Protein AF-A0A928SZP1-F1 (afdb_monomer_lite)

Foldseek 3Di:
DDDDDDDDDDDDDDPDPPPDPVVVVVVVVVVVVVVVVVVVVVVVVVVVVVVVVVVVVVVVVVVVVVVVVVVVVVVVVLVVLLVLLLVLLVQLLVCLVVVNQVSSLVSLCSSLVSLCVNPPQPLSPVLSVVSNPDHDDSPDDSVVVSVVSVVSSVSSVVSDPDDD

Sequence (164 aa):
MTSPDEPKPEPPAKPEEAESSTGRRVLIAVGAAVVALGAAYGTGRYQGKLTTDAAEKQASEREAEKKRATAEFDAQRDRAIRLEARRRLHLALLALEERNFGLAEGHLAKASALLGRAKGDAALERLAGEIGGTKLGATDDLGATRKKLLDWVQAFDAAMPLPE

Structure (mmCIF, N/CA/C/O backbone):
data_AF-A0A928SZP1-F1
#
_entry.id   AF-A0A928SZP1-F1
#
loop_
_atom_site.group_PDB
_atom_site.id
_atom_site.type_symbol
_atom_site.label_atom_id
_atom_site.label_alt_id
_atom_site.label_comp_id
_atom_site.label_asym_id
_atom_site.label_entity_id
_atom_site.label_seq_id
_atom_site.pdbx_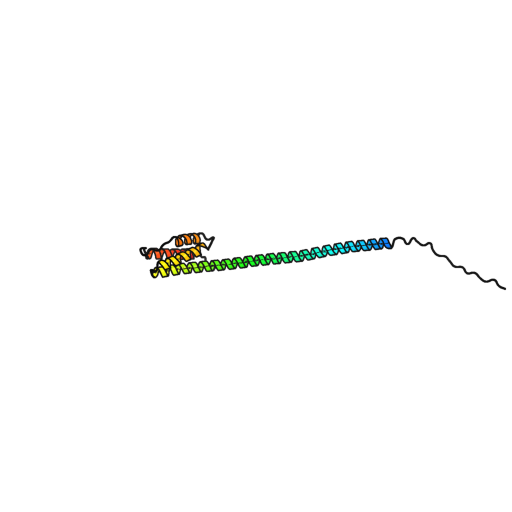PDB_ins_code
_atom_site.Cartn_x
_atom_site.Cartn_y
_atom_site.Cartn_z
_atom_site.occupancy
_atom_site.B_iso_or_equiv
_atom_site.auth_seq_id
_atom_site.auth_comp_id
_atom_site.auth_asym_id
_atom_site.auth_atom_id
_atom_site.pdbx_PDB_model_num
ATOM 1 N N . MET A 1 1 ? 90.334 7.135 -109.776 1.00 39.91 1 MET A N 1
ATOM 2 C CA . MET A 1 1 ? 90.322 8.113 -108.668 1.00 39.91 1 MET A CA 1
ATOM 3 C C . MET A 1 1 ? 89.050 8.936 -108.776 1.00 39.91 1 MET A C 1
ATOM 5 O O . MET A 1 1 ? 88.955 9.711 -109.709 1.00 39.91 1 MET A O 1
ATOM 9 N N . THR A 1 2 ? 88.012 8.833 -107.960 1.00 44.03 2 THR A N 1
ATOM 10 C CA . THR A 1 2 ? 87.528 7.852 -106.974 1.00 44.03 2 THR A CA 1
ATOM 11 C C . THR A 1 2 ? 86.152 8.421 -106.633 1.00 44.03 2 THR A C 1
ATOM 13 O O . THR A 1 2 ? 86.086 9.503 -106.055 1.00 44.03 2 THR A O 1
ATOM 16 N N . SER A 1 3 ? 85.082 7.762 -107.077 1.00 44.31 3 SER A N 1
ATOM 17 C CA . SER A 1 3 ? 83.724 8.021 -106.595 1.00 44.31 3 SER A CA 1
ATOM 18 C C . SER A 1 3 ? 83.590 7.450 -105.183 1.00 44.31 3 SER A C 1
ATOM 20 O O . SER A 1 3 ? 84.023 6.316 -104.976 1.00 44.31 3 SER A O 1
ATOM 22 N N . PRO A 1 4 ? 82.982 8.182 -104.242 1.00 51.97 4 PRO A N 1
ATOM 23 C CA . PRO A 1 4 ? 82.395 7.606 -103.039 1.00 51.97 4 PRO A CA 1
ATOM 24 C C . PRO A 1 4 ? 80.874 7.855 -103.058 1.00 51.97 4 PRO A C 1
ATOM 26 O O . PRO A 1 4 ? 80.430 8.972 -103.300 1.00 51.97 4 PRO A O 1
ATOM 29 N N . ASP A 1 5 ? 80.026 6.835 -103.074 1.00 44.22 5 ASP A N 1
ATOM 30 C CA . ASP A 1 5 ? 79.662 5.886 -102.006 1.00 44.22 5 ASP A CA 1
ATOM 31 C C . ASP A 1 5 ? 78.235 6.242 -101.543 1.00 44.22 5 ASP A C 1
ATOM 33 O O . ASP A 1 5 ? 77.963 7.367 -101.120 1.00 44.22 5 ASP A O 1
ATOM 37 N N . GLU A 1 6 ? 77.302 5.307 -101.728 1.00 48.19 6 GLU A N 1
ATOM 38 C CA . GLU A 1 6 ? 75.921 5.411 -101.244 1.00 48.19 6 GLU A CA 1
ATOM 39 C C . GLU A 1 6 ? 75.885 5.385 -99.709 1.00 48.19 6 GLU A C 1
ATOM 41 O O . GLU A 1 6 ? 76.753 4.801 -99.059 1.00 48.19 6 GLU A O 1
ATOM 46 N N . PRO A 1 7 ? 74.794 5.893 -99.115 1.00 55.09 7 PRO A N 1
ATOM 47 C CA . PRO A 1 7 ? 74.087 4.990 -98.214 1.00 55.09 7 PRO A CA 1
ATOM 48 C C . PRO A 1 7 ? 72.565 5.035 -98.386 1.00 55.09 7 PRO A C 1
ATOM 50 O O . PRO A 1 7 ? 71.923 6.085 -98.365 1.00 55.09 7 PRO A O 1
ATOM 53 N N . LYS A 1 8 ? 71.983 3.838 -98.469 1.00 51.28 8 LYS A N 1
ATOM 54 C CA . LYS A 1 8 ? 70.558 3.547 -98.286 1.00 51.28 8 LYS A CA 1
ATOM 55 C C . LYS A 1 8 ? 70.189 3.643 -96.796 1.00 51.28 8 LYS A C 1
ATOM 57 O O . LYS A 1 8 ? 70.921 3.106 -95.965 1.00 51.28 8 LYS A O 1
ATOM 62 N N . PRO A 1 9 ? 69.023 4.217 -96.457 1.00 49.91 9 PRO A N 1
ATOM 63 C CA . PRO A 1 9 ? 68.237 3.661 -95.357 1.00 49.91 9 PRO A CA 1
ATOM 64 C C . PRO A 1 9 ? 66.749 3.463 -95.700 1.00 49.91 9 PRO A C 1
ATOM 66 O O . PRO A 1 9 ? 66.132 4.212 -96.453 1.00 49.91 9 PRO A O 1
ATOM 69 N N . GLU A 1 10 ? 66.209 2.396 -95.121 1.00 49.47 10 GLU A N 1
ATOM 70 C CA . GLU A 1 10 ? 64.815 1.939 -95.117 1.00 49.47 10 GLU A CA 1
ATOM 71 C C . GLU A 1 10 ? 63.879 2.820 -94.237 1.00 49.47 10 GLU A C 1
ATOM 73 O O . GLU A 1 10 ? 64.355 3.733 -93.562 1.00 49.47 10 GLU A O 1
ATOM 78 N N . PRO A 1 11 ? 62.542 2.617 -94.296 1.00 65.50 11 PRO A N 1
ATOM 79 C CA . PRO A 1 11 ? 61.507 3.649 -94.159 1.00 65.50 11 PRO A CA 1
ATOM 80 C C . PRO A 1 11 ? 61.040 3.869 -92.708 1.00 65.50 11 PRO A C 1
ATOM 82 O O . PRO A 1 11 ? 61.301 3.031 -91.847 1.00 65.50 11 PRO A O 1
ATOM 85 N N . PRO A 1 12 ? 60.203 4.893 -92.445 1.00 49.97 12 PRO A N 1
ATOM 86 C CA . PRO A 1 12 ? 59.271 4.811 -91.328 1.00 49.97 12 PRO A CA 1
ATOM 87 C C . PRO A 1 12 ? 57.802 4.910 -91.762 1.00 49.97 12 PRO A C 1
ATOM 89 O O . PRO A 1 12 ? 57.344 5.894 -92.338 1.00 49.97 12 PRO A O 1
ATOM 92 N N . ALA A 1 13 ? 57.110 3.811 -91.461 1.00 46.53 13 ALA A N 1
ATOM 93 C CA . ALA A 1 13 ? 55.754 3.675 -90.941 1.00 46.53 13 ALA A CA 1
ATOM 94 C C . ALA A 1 13 ? 54.805 4.886 -91.026 1.00 46.53 13 ALA A C 1
ATOM 96 O O . ALA A 1 13 ? 55.048 5.950 -90.458 1.00 46.53 13 ALA A O 1
ATOM 97 N N . LYS A 1 14 ? 53.624 4.633 -91.606 1.00 51.28 14 LYS A N 1
ATOM 98 C CA . LYS A 1 14 ? 52.399 5.376 -91.286 1.00 51.28 14 LYS A CA 1
ATOM 99 C C . LYS A 1 14 ? 52.264 5.460 -89.757 1.00 51.28 14 LYS A C 1
ATOM 101 O O . LYS A 1 14 ? 52.311 4.406 -89.121 1.00 51.28 14 LYS A O 1
ATOM 106 N N . PRO A 1 15 ? 52.050 6.641 -89.161 1.00 46.62 15 PRO A N 1
ATOM 107 C CA . PRO A 1 15 ? 51.509 6.698 -87.818 1.00 46.62 15 PRO A CA 1
ATOM 108 C C . PRO A 1 15 ? 50.103 6.097 -87.878 1.00 46.62 15 PRO A C 1
ATOM 110 O O . PRO A 1 15 ? 49.198 6.668 -88.487 1.00 46.62 15 PRO A O 1
ATOM 113 N N . GLU A 1 16 ? 49.958 4.901 -87.309 1.00 49.16 16 GLU A N 1
ATOM 114 C CA . GLU A 1 16 ? 48.677 4.396 -86.834 1.00 49.16 16 GLU A CA 1
ATOM 115 C C . GLU A 1 16 ? 48.020 5.479 -85.977 1.00 49.16 16 GLU A C 1
ATOM 117 O O . GLU A 1 16 ? 48.669 6.119 -85.144 1.00 49.16 16 GLU A O 1
ATOM 122 N N . GLU A 1 17 ? 46.730 5.687 -86.217 1.00 48.88 17 GLU A N 1
ATOM 123 C CA . GLU A 1 17 ? 45.845 6.527 -85.425 1.00 48.88 17 GLU A CA 1
ATOM 124 C C . GLU A 1 17 ? 45.898 6.084 -83.957 1.00 48.88 17 GLU A C 1
ATOM 126 O O . GLU A 1 17 ? 45.161 5.209 -83.507 1.00 48.88 17 GLU A O 1
ATOM 131 N N . ALA A 1 18 ? 46.785 6.697 -83.178 1.00 50.47 18 ALA A N 1
ATOM 132 C CA . ALA A 1 18 ? 46.802 6.578 -81.730 1.00 50.47 18 ALA A CA 1
ATOM 133 C C . ALA A 1 18 ? 45.733 7.502 -81.127 1.00 50.47 18 ALA A C 1
ATOM 135 O O . ALA A 1 18 ? 46.024 8.349 -80.284 1.00 50.47 18 ALA A O 1
ATOM 136 N N . GLU A 1 19 ? 44.480 7.361 -81.561 1.00 52.03 19 GLU A N 1
ATOM 137 C CA . GLU A 1 19 ? 43.346 7.983 -80.887 1.00 52.03 19 GLU A CA 1
ATOM 138 C C . GLU A 1 19 ? 42.682 6.984 -79.932 1.00 52.03 19 GLU A C 1
ATOM 140 O O . GLU A 1 19 ? 42.367 5.850 -80.284 1.00 52.03 19 GLU A O 1
ATOM 145 N N . SER A 1 20 ? 42.439 7.457 -78.703 1.00 53.47 20 SER A N 1
ATOM 146 C CA . SER A 1 20 ? 41.536 6.903 -77.672 1.00 53.47 20 SER A CA 1
ATOM 147 C C . SER A 1 20 ? 42.120 6.236 -76.411 1.00 53.47 20 SER A C 1
ATOM 149 O O . SER A 1 20 ? 41.369 5.636 -75.638 1.00 53.47 20 SER A O 1
ATOM 151 N N . SER A 1 21 ? 43.395 6.434 -76.045 1.00 58.94 21 SER A N 1
ATOM 152 C CA . SER A 1 21 ? 43.850 6.008 -74.699 1.00 58.94 21 SER A CA 1
ATOM 153 C C . SER A 1 21 ? 43.275 6.867 -73.562 1.00 58.94 21 SER A C 1
ATOM 155 O O . SER A 1 21 ? 43.104 6.388 -72.441 1.00 58.94 21 SER A O 1
ATOM 157 N N . THR A 1 22 ? 42.973 8.141 -73.828 1.00 62.53 22 THR A N 1
ATOM 158 C CA . THR A 1 22 ? 42.545 9.102 -72.797 1.00 62.53 22 THR A CA 1
ATOM 159 C C . THR A 1 22 ? 41.068 8.929 -72.442 1.00 62.53 22 THR A C 1
ATOM 161 O O . THR A 1 22 ? 40.734 8.842 -71.264 1.00 62.53 22 THR A O 1
ATOM 164 N N . GLY A 1 23 ? 40.192 8.759 -73.440 1.00 67.44 23 GLY A N 1
ATOM 165 C CA . GLY A 1 23 ? 38.757 8.527 -73.220 1.00 67.44 23 GLY A CA 1
ATOM 166 C C . GLY A 1 23 ? 38.472 7.226 -72.463 1.00 67.44 23 GLY A C 1
ATOM 167 O O . GLY A 1 23 ? 37.675 7.208 -71.526 1.00 67.44 23 GLY A O 1
ATOM 168 N N . ARG A 1 24 ? 39.204 6.149 -72.782 1.00 70.62 24 ARG A N 1
ATOM 169 C CA . ARG A 1 24 ? 39.088 4.868 -72.070 1.00 70.62 24 ARG A CA 1
ATOM 170 C C . ARG A 1 24 ? 39.541 4.971 -70.610 1.00 70.62 24 ARG A C 1
ATOM 172 O O . ARG A 1 24 ? 38.897 4.402 -69.734 1.00 70.62 24 ARG A O 1
ATOM 179 N N . ARG A 1 25 ? 40.609 5.726 -70.326 1.00 74.62 25 ARG A N 1
ATOM 180 C CA . ARG A 1 25 ? 41.088 5.969 -68.951 1.00 74.62 25 ARG A CA 1
ATOM 181 C C . ARG A 1 25 ? 40.106 6.809 -68.136 1.00 74.62 25 ARG A C 1
ATOM 183 O O . ARG A 1 25 ? 39.873 6.483 -66.976 1.00 74.62 25 ARG A O 1
ATOM 190 N N . VAL A 1 26 ? 39.492 7.828 -68.742 1.00 77.06 26 VAL A N 1
ATOM 191 C CA . VAL A 1 26 ? 38.455 8.644 -68.085 1.00 77.06 26 VAL A CA 1
ATOM 192 C C . VAL A 1 26 ? 37.224 7.798 -67.752 1.00 77.06 26 VAL A C 1
ATOM 194 O O . VAL A 1 26 ? 36.747 7.850 -66.623 1.00 77.06 26 VAL A O 1
ATOM 197 N N . LEU A 1 27 ? 36.755 6.951 -68.674 1.00 74.69 27 LEU A N 1
ATOM 198 C CA . LEU A 1 27 ? 35.618 6.058 -68.415 1.00 74.69 27 LEU A CA 1
ATOM 199 C C . LEU A 1 27 ? 35.900 5.050 -67.290 1.00 74.69 27 LEU A C 1
ATOM 201 O O . LEU A 1 27 ? 35.040 4.829 -66.440 1.00 74.69 27 LEU A O 1
ATOM 205 N N . ILE A 1 28 ? 37.109 4.481 -67.238 1.00 78.75 28 ILE A N 1
ATOM 206 C CA . ILE A 1 28 ? 37.517 3.578 -66.150 1.00 78.75 28 ILE A CA 1
ATOM 207 C C . ILE A 1 28 ? 37.577 4.327 -64.812 1.00 78.75 28 ILE A C 1
ATOM 209 O O . ILE A 1 28 ? 37.086 3.815 -63.808 1.00 78.75 28 ILE A O 1
ATOM 213 N N . ALA A 1 29 ? 38.128 5.545 -64.789 1.00 75.69 29 ALA A N 1
ATOM 214 C CA . ALA A 1 29 ? 38.213 6.356 -63.575 1.00 75.69 29 ALA A CA 1
ATOM 215 C C . ALA A 1 29 ? 36.826 6.742 -63.035 1.00 75.69 29 ALA A C 1
ATOM 217 O O . ALA A 1 29 ? 36.579 6.624 -61.835 1.00 75.69 29 ALA A O 1
ATOM 218 N N . VAL A 1 30 ? 35.898 7.138 -63.913 1.00 79.75 30 VAL A N 1
ATOM 219 C CA . VAL A 1 30 ? 34.509 7.446 -63.534 1.00 79.75 30 VAL A CA 1
ATOM 220 C C . VAL A 1 30 ? 33.789 6.191 -63.037 1.00 79.75 30 VAL A C 1
ATOM 222 O O . VAL A 1 30 ? 33.154 6.233 -61.986 1.00 79.75 30 VAL A O 1
ATOM 225 N N . GLY A 1 31 ? 33.932 5.057 -63.730 1.00 77.31 31 GLY A N 1
ATOM 226 C CA . GLY A 1 31 ? 33.357 3.782 -63.292 1.00 77.31 31 GLY A CA 1
ATOM 227 C C . GLY A 1 31 ? 33.861 3.355 -61.909 1.00 77.31 31 GLY A C 1
ATOM 228 O O . GLY A 1 31 ? 33.063 2.999 -61.043 1.00 77.31 31 GLY A O 1
ATOM 229 N N . ALA A 1 32 ? 35.168 3.468 -61.663 1.00 77.69 32 ALA A N 1
ATOM 230 C CA . ALA A 1 32 ? 35.765 3.178 -60.361 1.00 77.69 32 ALA A CA 1
ATOM 231 C C . ALA A 1 32 ? 35.261 4.129 -59.261 1.00 77.69 32 ALA A C 1
ATOM 233 O O . ALA A 1 32 ? 34.956 3.675 -58.159 1.00 77.69 32 ALA A O 1
ATOM 234 N N . ALA A 1 33 ? 35.112 5.424 -59.559 1.00 78.19 33 ALA A N 1
ATOM 235 C CA . ALA A 1 33 ? 34.576 6.402 -58.614 1.00 78.19 33 ALA A CA 1
ATOM 236 C C . ALA A 1 33 ? 33.117 6.100 -58.227 1.00 78.19 33 ALA A C 1
ATOM 238 O O . ALA A 1 33 ? 32.772 6.157 -57.048 1.00 78.19 33 ALA A O 1
ATOM 239 N N . VAL A 1 34 ? 32.270 5.717 -59.189 1.00 79.06 34 VAL A N 1
ATOM 240 C CA . VAL A 1 34 ? 30.870 5.338 -58.924 1.00 79.06 34 VAL A CA 1
ATOM 241 C C . VAL A 1 34 ? 30.789 4.076 -58.062 1.00 79.06 34 VAL A C 1
ATOM 243 O O . VAL A 1 34 ? 30.023 4.041 -57.099 1.00 79.06 34 VAL A O 1
ATOM 246 N N . VAL A 1 35 ? 31.608 3.060 -58.352 1.00 78.38 35 VAL A N 1
ATOM 247 C CA . VAL A 1 35 ? 31.671 1.833 -57.538 1.00 78.38 35 VAL A CA 1
ATOM 248 C C . VAL A 1 35 ? 32.167 2.136 -56.121 1.00 78.38 35 VAL A C 1
ATOM 250 O O . VAL A 1 35 ? 31.578 1.650 -55.157 1.00 78.38 35 VAL A O 1
ATOM 253 N N . ALA A 1 36 ? 33.196 2.975 -55.973 1.00 73.38 36 ALA A N 1
ATOM 254 C CA . ALA A 1 36 ? 33.717 3.377 -54.669 1.00 73.38 36 ALA A CA 1
ATOM 255 C C . ALA A 1 36 ? 32.674 4.146 -53.839 1.00 73.38 36 ALA A C 1
ATOM 257 O O . ALA A 1 36 ? 32.499 3.860 -52.654 1.00 73.38 36 ALA A O 1
ATOM 258 N N . LEU A 1 37 ? 31.930 5.067 -54.461 1.00 73.56 37 LEU A N 1
ATOM 259 C CA . LEU A 1 37 ? 30.837 5.797 -53.811 1.00 73.56 37 LEU A CA 1
ATOM 260 C C . LEU A 1 37 ? 29.684 4.867 -53.406 1.00 73.56 37 LEU A C 1
ATOM 262 O O . LEU A 1 37 ? 29.174 4.973 -52.290 1.00 73.56 37 LEU A O 1
ATOM 266 N N . GLY A 1 38 ? 29.303 3.923 -54.272 1.00 71.94 38 GLY A N 1
ATOM 267 C CA . GLY A 1 38 ? 28.281 2.919 -53.965 1.00 71.94 38 GLY A CA 1
ATOM 268 C C . GLY A 1 38 ? 28.680 2.010 -52.799 1.00 71.94 38 GLY A C 1
ATOM 269 O O . GLY A 1 38 ? 27.882 1.782 -51.887 1.00 71.94 38 GLY A O 1
ATOM 270 N N . ALA A 1 39 ? 29.935 1.552 -52.779 1.00 72.19 39 ALA A N 1
ATOM 271 C CA . ALA A 1 39 ? 30.480 0.745 -51.692 1.00 72.19 39 ALA A CA 1
ATOM 272 C C . ALA A 1 39 ? 30.526 1.525 -50.366 1.00 72.19 39 ALA A C 1
ATOM 274 O O . ALA A 1 39 ? 30.089 1.000 -49.344 1.00 72.19 39 ALA A O 1
ATOM 275 N N . ALA A 1 40 ? 30.980 2.783 -50.382 1.00 71.56 40 ALA A N 1
ATOM 276 C CA . ALA A 1 40 ? 31.029 3.641 -49.196 1.00 71.56 40 ALA A CA 1
ATOM 277 C C . ALA A 1 40 ? 29.631 3.943 -48.619 1.00 71.56 40 ALA A C 1
ATOM 279 O O . ALA A 1 40 ? 29.440 3.936 -47.402 1.00 71.56 40 ALA A O 1
ATOM 280 N N . TYR A 1 41 ? 28.629 4.162 -49.476 1.00 75.12 41 TYR A N 1
ATOM 281 C CA . TYR A 1 41 ? 27.247 4.368 -49.032 1.00 75.12 41 TYR A CA 1
ATOM 282 C C . TYR A 1 41 ? 26.645 3.097 -48.411 1.00 75.12 41 TYR A C 1
ATOM 284 O O . TYR A 1 41 ? 25.997 3.155 -47.360 1.00 75.12 41 TYR A O 1
ATOM 292 N N . GLY A 1 42 ? 26.880 1.938 -49.036 1.00 69.62 42 GLY A N 1
ATOM 293 C CA . GLY A 1 42 ? 26.403 0.645 -48.546 1.00 69.62 42 GLY A CA 1
ATOM 294 C C . GLY A 1 42 ? 26.995 0.268 -47.186 1.00 69.62 42 GLY A C 1
ATOM 295 O O . GLY A 1 42 ? 26.254 -0.118 -46.278 1.00 69.62 42 GLY A O 1
ATOM 296 N N . THR A 1 43 ? 28.310 0.437 -47.008 1.00 71.12 43 THR A N 1
ATOM 297 C CA . THR A 1 43 ? 28.992 0.125 -45.742 1.00 71.12 43 THR A CA 1
ATOM 298 C C . THR A 1 43 ? 28.571 1.063 -44.611 1.00 71.12 43 THR A C 1
ATOM 300 O O . THR A 1 43 ? 28.288 0.584 -43.512 1.00 71.12 43 THR A O 1
ATOM 303 N N . GLY A 1 44 ? 28.424 2.367 -44.875 1.00 68.00 44 GLY A N 1
ATOM 304 C CA . GLY A 1 44 ? 27.952 3.337 -43.880 1.00 68.00 44 GLY A CA 1
ATOM 305 C C . GLY A 1 44 ? 26.526 3.055 -43.392 1.00 68.00 44 GLY A C 1
ATOM 306 O O . GLY A 1 44 ? 26.253 3.087 -42.192 1.00 68.00 44 GLY A O 1
ATOM 307 N N . ARG A 1 45 ? 25.611 2.693 -44.302 1.00 73.50 45 ARG A N 1
ATOM 308 C CA . ARG A 1 45 ? 24.237 2.293 -43.944 1.00 73.50 45 ARG A CA 1
ATOM 309 C C . ARG A 1 45 ? 24.193 1.000 -43.133 1.00 73.50 45 ARG A C 1
ATOM 311 O O . ARG A 1 45 ? 23.377 0.897 -42.221 1.00 73.50 45 ARG A O 1
ATOM 318 N N . TYR A 1 46 ? 25.036 0.025 -43.465 1.00 72.56 46 TYR A N 1
ATOM 319 C CA . TYR A 1 46 ? 25.080 -1.253 -42.756 1.00 72.56 46 TYR A CA 1
ATOM 320 C C . TYR A 1 46 ? 25.615 -1.093 -41.326 1.00 72.56 46 TYR A C 1
ATOM 322 O O . TYR A 1 46 ? 24.996 -1.583 -40.384 1.00 72.56 46 TYR A O 1
ATOM 330 N N . GLN A 1 47 ? 26.700 -0.333 -41.144 1.00 73.62 47 GLN A N 1
ATOM 331 C CA . GLN A 1 47 ? 27.231 -0.021 -39.813 1.00 73.62 47 GLN A CA 1
ATOM 332 C C . GLN A 1 47 ? 26.242 0.808 -38.984 1.00 73.62 47 GLN A C 1
ATOM 334 O O . GLN A 1 47 ? 26.058 0.519 -37.805 1.00 73.62 47 GLN A O 1
ATOM 339 N N . GLY A 1 48 ? 25.556 1.774 -39.606 1.00 72.12 48 GLY A N 1
ATOM 340 C CA . GLY A 1 48 ? 24.518 2.569 -38.949 1.00 72.12 48 GLY A CA 1
ATOM 341 C C . GLY A 1 48 ? 23.338 1.734 -38.452 1.00 72.12 48 GLY A C 1
ATOM 342 O O . GLY A 1 48 ? 22.901 1.929 -37.328 1.00 72.12 48 GLY A O 1
ATOM 343 N N . LYS A 1 49 ? 22.859 0.763 -39.244 1.00 73.44 49 LYS A N 1
ATOM 344 C CA . LYS A 1 49 ? 21.787 -0.148 -38.806 1.00 73.44 49 LYS A CA 1
ATOM 345 C C . LYS A 1 49 ? 22.202 -1.003 -37.611 1.00 73.44 49 LYS A C 1
ATOM 347 O O . LYS A 1 49 ? 21.442 -1.148 -36.667 1.00 73.44 49 LYS A O 1
ATOM 352 N N . LEU A 1 50 ? 23.421 -1.540 -37.621 1.00 77.88 50 LEU A N 1
ATOM 353 C CA . LEU A 1 50 ? 23.901 -2.365 -36.510 1.00 77.88 50 LEU A CA 1
ATOM 354 C C . LEU A 1 50 ? 24.038 -1.565 -35.208 1.00 77.88 50 LEU A C 1
ATOM 356 O O . LEU A 1 50 ? 23.723 -2.086 -34.139 1.00 77.88 50 LEU A O 1
ATOM 360 N N . THR A 1 51 ? 24.487 -0.308 -35.281 1.00 78.69 51 THR A N 1
ATOM 361 C CA . THR A 1 51 ? 24.604 0.545 -34.092 1.00 78.69 51 THR A CA 1
ATOM 362 C C . THR A 1 51 ? 23.248 1.033 -33.595 1.00 78.69 51 THR A C 1
ATOM 364 O O . THR A 1 51 ? 23.049 1.068 -32.381 1.00 78.69 51 THR A O 1
ATOM 367 N N . THR A 1 52 ? 22.300 1.348 -34.485 1.00 83.31 52 THR A N 1
ATOM 368 C CA . THR A 1 52 ? 20.930 1.705 -34.083 1.00 83.31 52 THR A CA 1
ATOM 369 C C . THR A 1 52 ? 20.196 0.518 -33.483 1.00 83.31 52 THR A C 1
ATOM 371 O O . THR A 1 52 ? 19.644 0.660 -32.401 1.00 83.31 52 THR A O 1
ATOM 374 N N . ASP A 1 53 ? 20.269 -0.666 -34.095 1.00 86.31 53 ASP A N 1
ATOM 375 C CA . ASP A 1 53 ? 19.601 -1.867 -33.581 1.00 86.31 53 ASP A CA 1
ATOM 376 C C . ASP A 1 53 ? 20.159 -2.261 -32.203 1.00 86.31 53 ASP A C 1
ATOM 378 O O . ASP A 1 53 ? 19.415 -2.659 -31.305 1.00 86.31 53 ASP A O 1
ATOM 382 N N . ALA A 1 54 ? 21.477 -2.133 -32.004 1.00 86.19 54 ALA A N 1
ATOM 3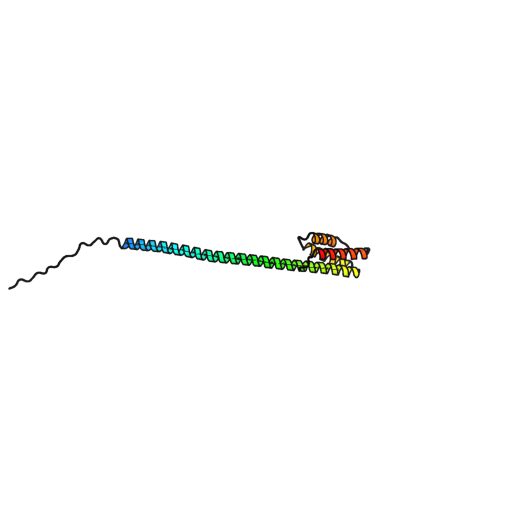83 C CA . ALA A 1 54 ? 22.104 -2.370 -30.705 1.00 86.19 54 ALA A CA 1
ATOM 384 C C . ALA A 1 54 ? 21.683 -1.323 -29.660 1.00 86.19 54 ALA A C 1
ATOM 386 O O . ALA A 1 54 ? 21.405 -1.680 -28.513 1.00 86.19 54 ALA A O 1
ATOM 387 N N . ALA A 1 55 ? 21.607 -0.046 -30.044 1.00 87.62 55 ALA A N 1
ATOM 388 C CA . ALA A 1 55 ? 21.171 1.030 -29.158 1.00 87.62 55 ALA A CA 1
ATOM 389 C C . ALA A 1 55 ? 19.685 0.906 -28.781 1.00 87.62 55 ALA A C 1
ATOM 391 O O . ALA A 1 55 ? 19.340 1.093 -27.616 1.00 87.62 55 ALA A O 1
ATOM 392 N N . GLU A 1 56 ? 18.817 0.541 -29.726 1.00 90.31 56 GLU A N 1
ATOM 393 C CA . GLU A 1 56 ? 17.390 0.297 -29.490 1.00 90.31 56 GLU A CA 1
ATOM 394 C C . GLU A 1 56 ? 17.175 -0.894 -28.557 1.00 90.31 56 GLU A C 1
ATOM 396 O O . GLU A 1 56 ? 16.410 -0.789 -27.596 1.00 90.31 56 GLU A O 1
ATOM 401 N N . LYS A 1 57 ? 17.906 -1.999 -28.764 1.00 91.56 57 LYS A N 1
ATOM 402 C CA . LYS A 1 57 ? 17.874 -3.144 -27.843 1.00 91.56 57 LYS A CA 1
ATOM 403 C C . LYS A 1 57 ? 18.278 -2.731 -26.434 1.00 91.56 57 LYS A C 1
ATOM 405 O O . LYS A 1 57 ? 17.500 -2.944 -25.507 1.00 91.56 57 LYS A O 1
ATOM 410 N N . GLN A 1 58 ? 19.412 -2.048 -26.276 1.00 91.94 58 GLN A N 1
ATOM 411 C CA . GLN A 1 58 ? 19.857 -1.567 -24.964 1.00 91.94 58 GLN A CA 1
ATOM 412 C C . GLN A 1 58 ? 18.873 -0.580 -24.325 1.00 91.94 58 GLN A C 1
ATOM 414 O O . GLN A 1 58 ? 18.680 -0.601 -23.110 1.00 91.94 58 GLN A O 1
ATOM 419 N N . ALA A 1 59 ? 18.244 0.294 -25.113 1.00 93.62 59 ALA A N 1
ATOM 420 C CA . ALA A 1 59 ? 17.223 1.206 -24.610 1.00 93.62 59 ALA A CA 1
ATOM 421 C C . ALA A 1 59 ? 16.000 0.430 -24.100 1.00 93.62 59 ALA A C 1
ATOM 423 O O . ALA A 1 59 ? 15.559 0.666 -22.976 1.00 93.62 59 ALA A O 1
ATOM 424 N N . SER A 1 60 ? 15.514 -0.544 -24.875 1.00 94.88 60 SER A N 1
ATOM 425 C CA . SER A 1 60 ? 14.375 -1.383 -24.493 1.00 94.88 60 SER A CA 1
ATOM 426 C C . SER A 1 60 ? 14.657 -2.235 -23.248 1.00 94.88 60 SER A C 1
ATOM 428 O O . SER A 1 60 ? 13.802 -2.339 -22.369 1.00 94.88 60 SER A O 1
ATOM 430 N N . GLU A 1 61 ? 15.874 -2.775 -23.117 1.00 95.56 61 GLU A N 1
ATOM 431 C CA . GLU A 1 61 ? 16.321 -3.528 -21.942 1.00 95.56 61 GLU A CA 1
ATOM 432 C C . GLU A 1 61 ? 16.353 -2.632 -20.702 1.00 95.56 61 GLU A C 1
ATOM 434 O O . GLU A 1 61 ? 15.748 -2.964 -19.685 1.00 95.56 61 GLU A O 1
ATOM 439 N N . ARG A 1 62 ? 16.950 -1.439 -20.806 1.00 94.69 62 ARG A N 1
ATOM 440 C CA . ARG A 1 62 ? 16.980 -0.463 -19.705 1.00 94.69 62 ARG A CA 1
ATOM 441 C C . ARG A 1 62 ? 15.587 0.014 -19.309 1.00 94.69 62 ARG A C 1
ATOM 443 O O . ARG A 1 62 ? 15.334 0.265 -18.133 1.00 94.69 62 ARG A O 1
ATOM 450 N N . GLU A 1 63 ? 14.678 0.181 -20.263 1.00 95.62 63 GLU A N 1
ATOM 451 C CA . GLU A 1 63 ? 13.285 0.513 -19.963 1.00 95.62 63 GLU A CA 1
ATOM 452 C C . GLU A 1 63 ? 12.569 -0.632 -19.246 1.00 95.62 63 GLU A C 1
ATOM 454 O O . GLU A 1 63 ? 11.845 -0.385 -18.280 1.0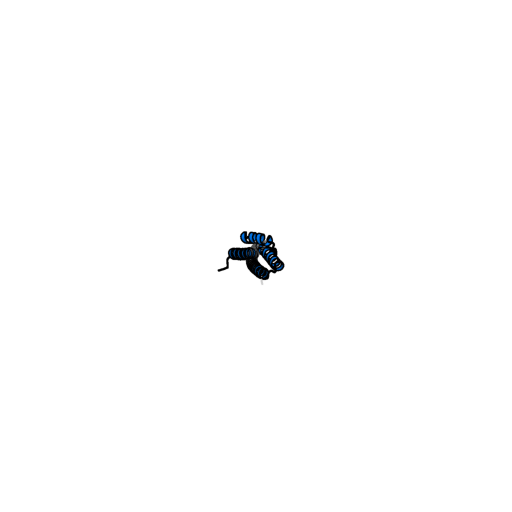0 95.62 63 GLU A O 1
ATOM 459 N N . ALA A 1 64 ? 12.785 -1.876 -19.676 1.00 95.94 64 ALA A N 1
ATOM 460 C CA . ALA A 1 64 ? 12.230 -3.049 -19.014 1.00 95.94 64 ALA A CA 1
ATOM 461 C C . ALA A 1 64 ? 12.776 -3.200 -17.585 1.00 95.94 64 ALA A C 1
ATOM 463 O O . ALA A 1 64 ? 11.999 -3.425 -16.658 1.00 95.94 64 ALA A O 1
ATOM 464 N N . GLU A 1 65 ? 14.080 -3.007 -17.383 1.00 95.94 65 GLU A N 1
ATOM 465 C CA . GLU A 1 65 ? 14.717 -3.009 -16.061 1.00 95.94 65 GLU A CA 1
ATOM 466 C C . GLU A 1 65 ? 14.161 -1.907 -15.159 1.00 95.94 65 GLU A C 1
ATOM 468 O O . GLU A 1 65 ? 13.780 -2.180 -14.023 1.00 95.94 65 GLU A O 1
ATOM 473 N N . LYS A 1 66 ? 14.021 -0.676 -15.667 1.00 96.62 66 LYS A N 1
ATOM 474 C CA . LYS A 1 66 ? 13.402 0.426 -14.914 1.00 96.62 66 LYS A CA 1
ATOM 475 C C . LYS A 1 66 ? 11.965 0.107 -14.517 1.00 96.62 66 LYS A C 1
ATOM 477 O O . LYS A 1 66 ? 11.577 0.372 -13.381 1.00 96.62 66 LYS A O 1
ATOM 482 N N . LYS A 1 67 ? 11.170 -0.468 -15.424 1.00 96.81 67 LYS A N 1
ATOM 483 C CA . LYS A 1 67 ? 9.788 -0.883 -15.132 1.00 96.81 67 LYS A CA 1
ATOM 484 C C . LYS A 1 67 ? 9.737 -1.978 -14.065 1.00 96.81 67 LYS A C 1
ATOM 486 O O . LYS A 1 67 ? 8.888 -1.916 -13.185 1.00 96.81 67 LYS A O 1
ATOM 491 N N . ARG A 1 68 ? 10.659 -2.945 -14.097 1.00 96.75 68 ARG A N 1
ATOM 492 C CA . ARG A 1 68 ? 10.761 -3.987 -13.060 1.00 96.75 68 ARG A CA 1
ATOM 493 C C . ARG A 1 68 ? 11.162 -3.400 -11.710 1.00 96.75 68 ARG A C 1
ATOM 495 O O . ARG A 1 68 ? 10.461 -3.622 -10.733 1.00 96.75 68 ARG A O 1
ATOM 502 N N . ALA A 1 69 ? 12.210 -2.581 -11.673 1.00 96.62 69 ALA A N 1
ATOM 503 C CA . ALA A 1 69 ? 12.683 -1.953 -10.441 1.00 96.62 69 ALA A CA 1
ATOM 504 C C . ALA A 1 69 ? 11.623 -1.037 -9.805 1.00 96.62 69 ALA A C 1
ATOM 506 O O . ALA A 1 69 ? 11.460 -1.023 -8.588 1.00 96.62 69 ALA A O 1
ATOM 507 N N . THR A 1 70 ? 10.876 -0.287 -10.621 1.00 96.31 70 THR A N 1
ATOM 508 C CA . THR A 1 70 ? 9.759 0.540 -10.131 1.00 96.31 70 THR A CA 1
ATOM 509 C C . THR A 1 70 ? 8.610 -0.313 -9.604 1.00 96.31 70 THR A C 1
ATOM 511 O O . THR A 1 70 ? 8.140 -0.052 -8.503 1.00 96.31 70 THR A O 1
ATOM 514 N N . ALA A 1 71 ? 8.223 -1.378 -10.312 1.00 94.69 71 ALA A N 1
ATOM 515 C CA . ALA A 1 71 ? 7.197 -2.305 -9.837 1.00 94.69 71 ALA A CA 1
ATOM 516 C C . ALA A 1 71 ? 7.588 -3.002 -8.520 1.00 94.69 71 ALA A C 1
ATOM 518 O O . ALA A 1 71 ? 6.762 -3.128 -7.619 1.00 94.69 71 ALA A O 1
ATOM 519 N N . GLU A 1 72 ? 8.847 -3.420 -8.376 1.00 95.12 72 GLU A N 1
ATOM 520 C CA . GLU A 1 72 ? 9.368 -4.002 -7.134 1.00 95.12 72 GLU A CA 1
ATOM 521 C C . GLU A 1 72 ? 9.358 -2.988 -5.987 1.00 95.12 72 GLU A C 1
ATOM 523 O O . GLU A 1 72 ? 8.927 -3.310 -4.878 1.00 95.12 72 GLU A O 1
ATOM 528 N N . PHE A 1 73 ? 9.794 -1.753 -6.247 1.00 95.94 73 PHE A N 1
ATOM 529 C CA . PHE A 1 73 ? 9.758 -0.679 -5.258 1.00 95.94 73 PHE A CA 1
ATOM 530 C C . PHE A 1 73 ? 8.329 -0.387 -4.790 1.00 95.94 73 PHE A C 1
ATOM 532 O O . PHE A 1 73 ? 8.083 -0.300 -3.585 1.00 95.94 73 PHE A O 1
ATOM 539 N N . ASP A 1 74 ? 7.384 -0.284 -5.723 1.00 92.00 74 ASP A N 1
ATOM 540 C CA . ASP A 1 74 ? 5.978 -0.047 -5.410 1.00 92.00 74 ASP A CA 1
ATOM 541 C C . ASP A 1 74 ? 5.380 -1.219 -4.616 1.00 92.00 74 ASP A C 1
ATOM 543 O O . ASP A 1 74 ? 4.732 -0.994 -3.595 1.00 92.00 74 ASP A O 1
ATOM 547 N N . ALA A 1 75 ? 5.701 -2.468 -4.972 1.00 91.25 75 ALA A N 1
ATOM 548 C CA . ALA A 1 75 ? 5.265 -3.643 -4.216 1.00 91.25 75 ALA A CA 1
ATOM 549 C C . ALA A 1 75 ? 5.794 -3.648 -2.768 1.00 91.25 75 ALA A C 1
ATOM 551 O O . ALA A 1 75 ? 5.054 -3.947 -1.825 1.00 91.25 75 ALA A O 1
ATOM 552 N N . GLN A 1 76 ? 7.065 -3.283 -2.557 1.00 93.62 76 GLN A N 1
ATOM 553 C CA . GLN A 1 76 ? 7.644 -3.176 -1.212 1.00 93.62 76 GLN A CA 1
ATOM 554 C C . GLN A 1 76 ? 7.025 -2.025 -0.417 1.00 93.62 76 GLN A C 1
ATOM 556 O O . GLN A 1 76 ? 6.740 -2.164 0.777 1.00 93.62 76 GLN A O 1
ATOM 561 N N . ARG A 1 77 ? 6.783 -0.890 -1.075 1.00 93.62 77 ARG A N 1
ATOM 562 C CA . ARG A 1 77 ? 6.112 0.262 -0.477 1.00 93.62 77 ARG A CA 1
ATOM 563 C C . ARG A 1 77 ? 4.695 -0.094 -0.033 1.00 93.62 77 ARG A C 1
ATOM 565 O O . ARG A 1 77 ? 4.322 0.232 1.095 1.00 93.62 77 ARG A O 1
ATOM 572 N N . ASP A 1 78 ? 3.935 -0.789 -0.869 1.00 91.44 78 ASP A N 1
ATOM 573 C CA . ASP A 1 78 ? 2.584 -1.240 -0.542 1.00 91.44 78 ASP A CA 1
ATOM 574 C C . ASP A 1 78 ? 2.601 -2.219 0.629 1.00 91.44 78 ASP A C 1
ATOM 576 O O . ASP A 1 78 ? 1.816 -2.079 1.570 1.00 91.44 78 ASP A O 1
ATOM 580 N N . ARG A 1 79 ? 3.558 -3.153 0.646 1.00 91.88 79 ARG A N 1
ATOM 581 C CA . ARG A 1 79 ? 3.753 -4.062 1.781 1.00 91.88 79 ARG A CA 1
ATOM 582 C C . ARG A 1 79 ? 4.016 -3.299 3.081 1.00 91.88 79 ARG A C 1
ATOM 584 O O . ARG A 1 79 ? 3.400 -3.604 4.102 1.00 91.88 79 ARG A O 1
ATOM 591 N N . ALA A 1 80 ? 4.884 -2.289 3.051 1.00 94.19 80 ALA A N 1
ATOM 592 C CA . ALA A 1 80 ? 5.179 -1.459 4.217 1.00 94.19 80 ALA A CA 1
ATOM 593 C C . ALA A 1 80 ? 3.947 -0.676 4.705 1.00 94.19 80 ALA A C 1
ATOM 595 O O . ALA A 1 80 ? 3.685 -0.631 5.908 1.00 94.19 80 ALA A O 1
ATOM 596 N N . ILE A 1 81 ? 3.156 -0.109 3.786 1.00 93.81 81 ILE A N 1
ATOM 597 C CA . ILE A 1 81 ? 1.901 0.591 4.108 1.00 93.81 81 ILE A CA 1
ATOM 598 C C . ILE A 1 81 ? 0.924 -0.348 4.818 1.00 93.81 81 ILE A C 1
ATOM 600 O O . ILE A 1 81 ? 0.349 0.026 5.842 1.00 93.81 81 ILE A O 1
ATOM 604 N N . ARG A 1 82 ? 0.764 -1.575 4.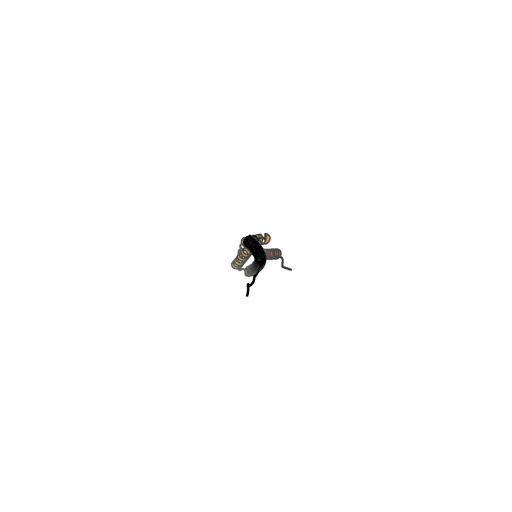313 1.00 93.44 82 ARG A N 1
ATOM 605 C CA . ARG A 1 82 ? -0.134 -2.570 4.907 1.00 93.44 82 ARG A CA 1
ATOM 606 C C . ARG A 1 82 ? 0.335 -3.007 6.301 1.00 93.44 82 ARG A C 1
ATOM 608 O O . ARG A 1 82 ? -0.471 -3.062 7.227 1.00 93.44 82 ARG A O 1
ATOM 615 N N . LEU A 1 83 ? 1.634 -3.245 6.493 1.00 94.69 83 LEU A N 1
ATOM 616 C CA . LEU A 1 83 ? 2.191 -3.572 7.814 1.00 94.69 83 LEU A CA 1
ATOM 617 C C . LEU A 1 83 ? 1.991 -2.436 8.828 1.00 94.69 83 LEU A C 1
ATOM 619 O O . LEU A 1 83 ? 1.626 -2.687 9.978 1.00 94.69 83 LEU A O 1
ATOM 623 N N . GLU A 1 84 ? 2.174 -1.184 8.410 1.00 97.44 84 GLU A N 1
ATOM 624 C CA . GLU A 1 84 ? 1.912 -0.033 9.274 1.00 97.44 84 GLU A CA 1
ATOM 625 C C . GLU A 1 84 ? 0.412 0.103 9.589 1.00 97.44 84 GLU A C 1
ATOM 627 O O . GLU A 1 84 ? 0.064 0.380 10.735 1.00 97.44 84 GLU A O 1
ATOM 632 N N . ALA A 1 85 ? -0.492 -0.158 8.636 1.00 97.12 85 ALA A N 1
ATOM 633 C CA . ALA A 1 85 ? -1.936 -0.176 8.897 1.00 97.12 85 ALA A CA 1
ATOM 634 C C . ALA A 1 85 ? -2.306 -1.224 9.962 1.00 97.12 85 ALA A C 1
ATOM 636 O O . ALA A 1 85 ? -3.001 -0.897 10.929 1.00 97.12 85 ALA A O 1
ATOM 637 N N . ARG A 1 86 ? -1.754 -2.442 9.858 1.00 96.69 86 ARG A N 1
ATOM 638 C CA . ARG A 1 86 ? -1.914 -3.502 10.867 1.00 96.69 86 ARG A CA 1
ATOM 639 C C . ARG A 1 86 ? -1.434 -3.056 12.242 1.00 96.69 86 ARG A C 1
ATOM 641 O O . ARG A 1 86 ? -2.141 -3.202 13.238 1.00 96.69 86 ARG A O 1
ATOM 648 N N . ARG A 1 87 ? -0.238 -2.464 12.303 1.00 97.81 87 ARG A N 1
ATOM 649 C CA . ARG A 1 87 ? 0.315 -1.919 13.546 1.00 97.81 87 ARG A CA 1
ATOM 650 C C . ARG A 1 87 ? -0.625 -0.880 14.157 1.00 97.81 87 ARG A C 1
ATOM 652 O O . ARG A 1 87 ? -0.841 -0.898 15.365 1.00 97.81 87 ARG A O 1
ATOM 659 N N . ARG A 1 88 ? -1.193 0.022 13.350 1.00 98.31 88 ARG A N 1
ATOM 660 C CA . ARG A 1 88 ? -2.135 1.045 13.831 1.00 98.31 88 ARG A CA 1
ATOM 661 C C . ARG A 1 88 ? -3.418 0.436 14.387 1.00 98.31 88 ARG A C 1
ATOM 663 O O . ARG A 1 88 ? -3.861 0.900 15.430 1.00 98.31 88 ARG A O 1
ATOM 670 N N . LEU A 1 89 ? -3.961 -0.612 13.769 1.00 98.00 89 LEU A N 1
ATOM 671 C CA . LEU A 1 89 ? -5.113 -1.341 14.312 1.00 98.00 89 LEU A CA 1
ATOM 672 C C . LEU A 1 89 ? -4.808 -1.963 15.683 1.00 98.00 89 LEU A C 1
ATOM 674 O O . LEU A 1 89 ? -5.592 -1.802 16.616 1.00 98.00 89 LEU A O 1
ATOM 678 N N . HIS A 1 90 ? -3.641 -2.590 15.848 1.00 98.00 90 HIS A N 1
ATOM 679 C CA . HIS A 1 90 ? -3.226 -3.118 17.153 1.00 98.00 90 HIS A CA 1
ATOM 680 C C . HIS A 1 90 ? -3.026 -2.020 18.204 1.00 98.00 90 HIS A C 1
ATOM 682 O O . HIS A 1 90 ? -3.452 -2.179 19.344 1.00 98.00 90 HIS A O 1
ATOM 688 N N . LEU A 1 91 ? -2.421 -0.889 17.833 1.00 98.38 91 LEU A N 1
ATOM 689 C CA . LEU A 1 91 ? -2.278 0.249 18.745 1.00 98.38 91 LEU A CA 1
ATOM 690 C C . LEU A 1 91 ? -3.635 0.852 19.131 1.00 98.38 91 LEU A C 1
ATOM 692 O O . LEU A 1 91 ? -3.802 1.275 20.270 1.00 98.38 91 LEU A O 1
ATOM 696 N N . ALA A 1 92 ? -4.609 0.866 18.217 1.00 98.25 92 ALA A N 1
ATOM 697 C CA . ALA A 1 92 ? -5.973 1.272 18.538 1.00 98.25 92 ALA A CA 1
ATOM 698 C C . ALA A 1 92 ? -6.610 0.335 19.574 1.00 98.25 92 ALA A C 1
ATOM 700 O O . ALA A 1 92 ? -7.256 0.814 20.501 1.00 98.25 92 ALA A O 1
ATOM 701 N N . LEU A 1 93 ? -6.388 -0.980 19.451 1.00 97.81 93 LEU A N 1
ATOM 702 C CA . LEU A 1 93 ? -6.868 -1.970 20.416 1.00 97.81 93 LEU A CA 1
ATOM 703 C C . LEU A 1 93 ? -6.245 -1.760 21.805 1.00 97.81 93 LEU A C 1
ATOM 705 O O . LEU A 1 93 ? -6.974 -1.734 22.790 1.00 97.81 93 LEU A O 1
ATOM 709 N N . LEU A 1 94 ? -4.927 -1.545 21.883 1.00 98.19 94 LEU A N 1
ATOM 710 C CA . LEU A 1 94 ? -4.240 -1.264 23.152 1.00 98.19 94 LEU A CA 1
ATOM 711 C C . LEU A 1 94 ? -4.741 0.038 23.792 1.00 98.19 94 LEU A C 1
ATOM 713 O O . LEU A 1 94 ? -5.099 0.054 24.965 1.00 98.19 94 LEU A O 1
ATOM 717 N N . ALA A 1 95 ? -4.852 1.114 23.009 1.00 97.94 95 ALA A N 1
ATOM 718 C CA . ALA A 1 95 ? -5.383 2.385 23.497 1.00 97.94 95 ALA A CA 1
ATOM 719 C C . ALA A 1 95 ? -6.842 2.259 23.978 1.00 97.94 95 ALA A C 1
ATOM 721 O O . ALA A 1 95 ? -7.229 2.902 24.954 1.00 97.94 95 ALA A O 1
ATOM 722 N N . LEU A 1 96 ? -7.650 1.416 23.325 1.00 97.31 96 LEU A N 1
ATOM 723 C CA . LEU A 1 96 ? -9.013 1.109 23.757 1.00 97.31 96 LEU A CA 1
ATOM 724 C C . LEU A 1 96 ? -9.027 0.362 25.101 1.00 97.31 96 LEU A C 1
ATOM 726 O O . LEU A 1 96 ? -9.830 0.696 25.971 1.00 97.31 96 LEU A O 1
ATOM 730 N N . GLU A 1 97 ? -8.138 -0.616 25.293 1.00 96.50 97 GLU A N 1
ATOM 731 C CA . GLU A 1 97 ? -7.989 -1.356 26.558 1.00 96.50 97 GLU A CA 1
ATOM 732 C C . GLU A 1 97 ? -7.553 -0.439 27.714 1.00 96.50 97 GLU A C 1
ATOM 734 O O . GLU A 1 97 ? -8.031 -0.586 28.840 1.00 96.50 97 GLU A O 1
ATOM 739 N N . GLU A 1 98 ? -6.745 0.580 27.417 1.00 97.44 98 GLU A N 1
ATOM 740 C CA . GLU A 1 98 ? -6.358 1.652 28.344 1.00 97.44 98 GLU A CA 1
ATOM 741 C C . GLU A 1 98 ? -7.450 2.720 28.555 1.00 97.44 98 GLU A C 1
ATOM 743 O O . GLU A 1 98 ? -7.246 3.679 29.300 1.00 97.44 98 GLU A O 1
ATOM 748 N N . ARG A 1 99 ? -8.622 2.577 27.918 1.00 96.56 99 ARG A N 1
ATOM 749 C CA . ARG A 1 99 ? -9.724 3.561 27.922 1.00 96.56 99 ARG A CA 1
ATOM 750 C C . ARG A 1 99 ? -9.321 4.944 27.388 1.00 96.56 99 ARG A C 1
ATOM 752 O O . ARG A 1 99 ? -9.929 5.956 27.736 1.00 96.56 99 ARG A O 1
ATOM 759 N N . ASN A 1 100 ? -8.322 4.999 26.510 1.00 96.88 100 ASN A N 1
ATOM 760 C CA . ASN A 1 100 ? -7.875 6.213 25.834 1.00 96.88 100 ASN A CA 1
ATOM 761 C C . ASN A 1 100 ? -8.531 6.335 24.447 1.00 96.88 100 ASN A C 1
ATOM 763 O O . ASN A 1 100 ? -7.906 6.107 23.408 1.00 96.88 100 ASN A O 1
ATOM 767 N N . PHE A 1 101 ? -9.818 6.695 24.436 1.00 96.56 101 PHE A N 1
ATOM 768 C CA . PHE A 1 101 ? -10.639 6.735 23.219 1.00 96.56 101 PHE A CA 1
ATOM 769 C C . PHE A 1 101 ? -10.095 7.695 22.155 1.00 96.56 101 PHE A C 1
ATOM 771 O O . PHE A 1 101 ? -10.042 7.332 20.985 1.00 96.56 101 PHE A O 1
ATOM 778 N N . GLY A 1 102 ? -9.611 8.878 22.550 1.00 96.00 102 GLY A N 1
ATOM 779 C CA . GLY A 1 102 ? -9.051 9.847 21.601 1.00 96.00 102 GLY A CA 1
ATOM 780 C C . GLY A 1 102 ? -7.790 9.332 20.898 1.00 96.00 102 GLY A C 1
ATOM 781 O O . GLY A 1 102 ? -7.610 9.540 19.696 1.00 96.00 102 GLY A O 1
ATOM 782 N N . LEU A 1 103 ? -6.926 8.604 21.616 1.00 97.94 103 LEU A N 1
ATOM 783 C CA . LEU A 1 103 ? -5.754 7.973 21.010 1.00 97.94 103 LEU A CA 1
ATOM 784 C C . LEU A 1 103 ? -6.150 6.797 20.107 1.00 97.94 103 LEU A C 1
ATOM 786 O O . LEU A 1 103 ? -5.609 6.667 19.005 1.00 97.94 103 LEU A O 1
ATOM 790 N N . ALA A 1 104 ? -7.118 5.983 20.537 1.00 97.88 104 ALA A N 1
ATOM 791 C CA . ALA A 1 104 ? -7.658 4.886 19.740 1.00 97.88 104 ALA A CA 1
ATOM 792 C C . ALA A 1 104 ? -8.261 5.393 18.417 1.00 97.88 104 ALA A C 1
ATOM 794 O O . ALA A 1 104 ? -7.886 4.900 17.353 1.00 97.88 104 ALA A O 1
ATOM 795 N N . GLU A 1 105 ? -9.095 6.437 18.449 1.00 97.56 105 GLU A N 1
ATOM 796 C CA . GLU A 1 105 ? -9.631 7.094 17.247 1.00 97.56 105 GLU A CA 1
ATOM 797 C C . GLU A 1 105 ? -8.515 7.626 16.343 1.00 97.56 105 GLU A C 1
ATOM 799 O O . GLU A 1 105 ? -8.528 7.402 15.132 1.00 97.56 105 GLU A O 1
ATOM 804 N N . GLY A 1 106 ? -7.497 8.271 16.921 1.00 98.12 106 GLY A N 1
ATOM 805 C CA . GLY A 1 106 ? -6.337 8.751 16.170 1.00 98.12 106 GLY A CA 1
ATOM 806 C C . GLY A 1 106 ? -5.568 7.625 15.466 1.00 98.12 106 GLY A C 1
ATOM 807 O O . GLY A 1 106 ? -5.027 7.824 14.373 1.00 98.12 106 GLY A O 1
ATOM 808 N N . HIS A 1 107 ? -5.516 6.433 16.061 1.00 98.56 107 HIS A N 1
ATOM 809 C CA . HIS A 1 107 ? -4.946 5.246 15.431 1.00 98.56 107 HIS A CA 1
ATOM 810 C C . HIS A 1 107 ? -5.848 4.667 14.336 1.00 98.56 107 HIS A C 1
ATOM 812 O O . HIS A 1 107 ? -5.335 4.367 13.256 1.00 98.56 107 HIS A O 1
ATOM 818 N N . LEU A 1 108 ? -7.163 4.587 14.557 1.00 98.44 108 LEU A N 1
ATOM 819 C CA . LEU A 1 108 ? -8.135 4.130 13.556 1.00 98.44 108 LEU A CA 1
ATOM 820 C C . LEU A 1 108 ? -8.163 5.042 12.323 1.00 98.44 108 LEU A C 1
ATOM 822 O O . LEU A 1 108 ? -8.096 4.551 11.198 1.00 98.44 108 LEU A O 1
ATOM 826 N N . ALA A 1 109 ? -8.154 6.364 12.508 1.00 98.38 109 ALA A N 1
ATOM 827 C CA . ALA A 1 109 ? -8.107 7.325 11.407 1.00 98.38 109 ALA A CA 1
ATOM 828 C C . ALA A 1 109 ? -6.841 7.152 10.549 1.00 98.38 109 ALA A C 1
ATOM 830 O O . ALA A 1 109 ? -6.902 7.156 9.319 1.00 98.38 109 ALA A O 1
ATOM 831 N N . LYS A 1 110 ? -5.682 6.935 11.189 1.00 98.50 110 LYS A N 1
ATOM 832 C CA . LYS A 1 110 ? -4.421 6.646 10.484 1.00 98.50 110 LYS A CA 1
ATOM 833 C C . LYS A 1 110 ? -4.467 5.304 9.758 1.00 98.50 110 LYS A C 1
ATOM 835 O O . LYS A 1 110 ? -3.986 5.229 8.630 1.00 98.50 110 LYS A O 1
ATOM 840 N N . ALA A 1 111 ? -5.033 4.267 10.378 1.00 98.19 111 ALA A N 1
ATOM 841 C CA . ALA A 1 111 ? -5.218 2.967 9.741 1.00 98.19 111 ALA A CA 1
ATOM 842 C C . ALA A 1 111 ? -6.101 3.097 8.490 1.00 98.19 111 ALA A C 1
ATOM 844 O O . ALA A 1 111 ? -5.658 2.735 7.407 1.00 98.19 111 ALA A O 1
ATOM 845 N N . SER A 1 112 ? -7.279 3.716 8.605 1.00 97.94 112 SER A N 1
ATOM 846 C CA . SER A 1 112 ? -8.183 3.992 7.478 1.00 97.94 112 SER A CA 1
ATOM 847 C C . SER A 1 112 ? -7.485 4.753 6.342 1.00 97.94 112 SER A C 1
ATOM 849 O O . SER A 1 112 ? -7.545 4.334 5.187 1.00 97.94 112 SER A O 1
ATOM 851 N N . ALA A 1 113 ? -6.725 5.807 6.659 1.00 97.81 113 ALA A N 1
ATOM 852 C CA . ALA A 1 113 ? -5.981 6.572 5.659 1.00 97.81 113 ALA A CA 1
ATOM 853 C C . ALA A 1 113 ? -4.878 5.762 4.950 1.00 97.81 113 ALA A C 1
ATOM 855 O O . ALA A 1 113 ? -4.600 6.009 3.777 1.00 97.81 113 ALA A O 1
ATOM 856 N N . LEU A 1 114 ? -4.226 4.819 5.641 1.00 96.94 114 LEU A N 1
ATOM 857 C CA . LEU A 1 114 ? -3.250 3.906 5.035 1.00 96.94 114 LEU A CA 1
ATOM 858 C C . LEU A 1 114 ? -3.936 2.862 4.149 1.00 96.94 114 LEU A C 1
ATOM 860 O O . LEU A 1 114 ? -3.477 2.631 3.034 1.00 96.94 114 LEU A O 1
ATOM 864 N N . LEU A 1 115 ? -5.049 2.287 4.609 1.00 95.69 115 LEU A N 1
ATOM 865 C CA . LEU A 1 115 ? -5.836 1.318 3.843 1.00 95.69 115 LEU A CA 1
ATOM 866 C C . LEU A 1 115 ? -6.405 1.937 2.563 1.00 95.69 115 LEU A C 1
ATOM 868 O O . LEU A 1 115 ? -6.300 1.337 1.502 1.00 95.69 115 LEU A O 1
ATOM 872 N N . GLY A 1 116 ? -6.883 3.183 2.619 1.00 94.50 116 GLY A N 1
ATOM 873 C CA . GLY A 1 116 ? -7.369 3.908 1.439 1.00 94.50 116 GLY A CA 1
ATOM 874 C C . GLY A 1 116 ? -6.292 4.226 0.390 1.00 94.50 116 GLY A C 1
ATOM 875 O O . GLY A 1 116 ? -6.619 4.652 -0.717 1.00 94.50 116 GLY A O 1
ATOM 876 N N . ARG A 1 117 ? -5.001 4.036 0.705 1.00 93.31 117 ARG A N 1
ATOM 877 C CA . ARG A 1 117 ? -3.904 4.140 -0.276 1.00 93.31 117 ARG A CA 1
ATOM 878 C C . ARG A 1 117 ? -3.662 2.834 -1.030 1.00 93.31 117 ARG A C 1
ATOM 880 O O . ARG A 1 117 ? -3.094 2.893 -2.117 1.00 93.31 117 ARG A O 1
ATOM 887 N N . ALA A 1 118 ? -4.083 1.694 -0.482 1.00 86.75 118 ALA A N 1
ATOM 888 C CA . ALA A 1 118 ? -3.968 0.385 -1.118 1.00 86.75 118 ALA A CA 1
ATOM 889 C C . ALA A 1 118 ? -5.083 0.215 -2.164 1.00 86.75 118 ALA A C 1
ATOM 891 O O . ALA A 1 118 ? -6.086 -0.451 -1.929 1.00 86.75 118 ALA A O 1
ATOM 892 N N . LYS A 1 119 ? -4.923 0.884 -3.310 1.00 81.69 119 LYS A N 1
ATOM 893 C CA . LYS A 1 119 ? -5.903 0.856 -4.403 1.00 81.69 119 LYS A CA 1
ATOM 894 C C . LYS A 1 119 ? -6.008 -0.536 -5.021 1.00 81.69 119 LYS A C 1
ATOM 896 O O . LYS A 1 119 ? -4.998 -1.217 -5.186 1.00 81.69 119 LYS A O 1
ATOM 901 N N . GLY A 1 120 ? -7.214 -0.898 -5.457 1.00 84.44 120 GLY A N 1
ATOM 902 C CA . GLY A 1 120 ? -7.449 -2.117 -6.239 1.00 84.44 120 GLY A CA 1
ATOM 903 C C . GLY A 1 120 ? -7.816 -3.348 -5.411 1.00 84.44 120 GLY A C 1
ATOM 904 O O . GLY A 1 120 ? -8.044 -4.408 -5.987 1.00 84.44 120 GLY A O 1
ATOM 905 N N . ASP A 1 121 ? -7.931 -3.204 -4.089 1.00 90.00 121 ASP A N 1
ATOM 906 C CA . ASP A 1 121 ? -8.483 -4.223 -3.202 1.00 90.00 121 ASP A CA 1
ATOM 907 C C . ASP A 1 121 ? -9.793 -3.716 -2.584 1.00 90.00 121 ASP A C 1
ATOM 909 O O . ASP A 1 121 ? -9.806 -2.932 -1.632 1.00 90.00 121 ASP A O 1
ATOM 913 N N . ALA A 1 122 ? -10.918 -4.171 -3.141 1.00 93.31 122 ALA A N 1
ATOM 914 C CA . ALA A 1 122 ? -12.247 -3.747 -2.711 1.00 93.31 122 ALA A CA 1
ATOM 915 C C . ALA A 1 122 ? -12.549 -4.108 -1.244 1.00 93.31 122 ALA A C 1
ATOM 917 O O . ALA A 1 122 ? -13.329 -3.411 -0.589 1.00 93.31 122 ALA A O 1
ATOM 918 N N . ALA A 1 123 ? -11.943 -5.177 -0.711 1.00 93.75 123 ALA A N 1
ATOM 919 C CA . ALA A 1 123 ? -12.124 -5.559 0.685 1.00 93.75 123 ALA A CA 1
ATOM 920 C C . ALA A 1 123 ? -11.409 -4.565 1.610 1.00 93.75 123 ALA A C 1
ATOM 922 O O . ALA A 1 123 ? -12.004 -4.102 2.586 1.00 93.75 123 ALA A O 1
ATOM 923 N N . LEU A 1 124 ? -10.176 -4.173 1.269 1.00 94.56 124 LEU A N 1
ATOM 924 C CA . LEU A 1 124 ? -9.431 -3.160 2.021 1.00 94.56 124 LEU A CA 1
ATOM 925 C C . LEU A 1 124 ? -10.065 -1.769 1.914 1.00 94.56 124 LEU A C 1
ATOM 927 O O . LEU A 1 124 ? -10.112 -1.052 2.913 1.00 94.56 124 LEU A O 1
ATOM 931 N N . GLU A 1 125 ? -10.594 -1.391 0.749 1.00 95.12 125 GLU A N 1
ATOM 932 C CA . GLU A 1 125 ? -11.302 -0.116 0.563 1.00 95.12 125 GLU A CA 1
ATOM 933 C C . GLU A 1 125 ? -12.580 -0.048 1.409 1.00 95.12 125 GLU A C 1
ATOM 935 O O . GLU A 1 125 ? -12.832 0.949 2.094 1.00 95.12 125 GLU A O 1
ATOM 940 N N . ARG A 1 126 ? -13.363 -1.134 1.433 1.00 95.94 126 ARG A N 1
ATOM 941 C CA . ARG A 1 126 ? -14.532 -1.244 2.311 1.00 95.94 126 ARG A CA 1
ATOM 942 C C . ARG A 1 126 ? -14.131 -1.142 3.780 1.00 95.94 126 ARG A C 1
ATOM 944 O O . ARG A 1 126 ? -14.731 -0.365 4.521 1.00 95.94 126 ARG A O 1
ATOM 951 N N . LEU A 1 127 ? -13.101 -1.883 4.186 1.00 97.00 127 LEU A N 1
ATOM 952 C CA . LEU A 1 127 ? -12.593 -1.863 5.554 1.00 97.00 127 LEU A CA 1
ATOM 953 C C . LEU A 1 127 ? -12.112 -0.458 5.956 1.00 97.00 127 LEU A C 1
ATOM 955 O O . LEU A 1 127 ? -12.413 0.011 7.053 1.00 97.00 127 LEU A O 1
ATOM 959 N N . ALA A 1 128 ? -11.433 0.255 5.052 1.00 97.44 128 ALA A N 1
ATOM 960 C CA . ALA A 1 128 ? -11.015 1.638 5.258 1.00 97.44 128 ALA A CA 1
ATOM 961 C C . ALA A 1 128 ? -12.211 2.558 5.541 1.00 97.44 128 ALA A C 1
ATOM 963 O O . ALA A 1 128 ? -12.139 3.381 6.458 1.00 97.44 128 ALA A O 1
ATOM 964 N N . GLY A 1 129 ? -13.304 2.403 4.788 1.00 97.06 129 GLY A N 1
ATOM 965 C CA . GLY A 1 129 ? -14.549 3.146 4.990 1.00 97.06 129 GLY A CA 1
ATOM 966 C C . GLY A 1 129 ? -15.225 2.833 6.328 1.00 97.06 129 GLY A C 1
ATOM 967 O O . GLY A 1 129 ? -15.598 3.750 7.058 1.00 97.06 129 GLY A O 1
ATOM 968 N N . GLU A 1 130 ? -15.329 1.552 6.689 1.00 97.38 130 GLU A N 1
ATOM 969 C CA . GLU A 1 130 ? -15.925 1.116 7.961 1.00 97.38 130 GLU A CA 1
ATOM 970 C C . GLU A 1 130 ? -15.135 1.627 9.179 1.00 97.38 130 GLU A C 1
ATOM 972 O O . GLU A 1 130 ? -15.726 2.122 10.147 1.00 97.38 130 GLU A O 1
ATOM 977 N N . ILE A 1 131 ? -13.801 1.558 9.120 1.00 97.75 131 ILE A N 1
ATOM 978 C CA . ILE A 1 131 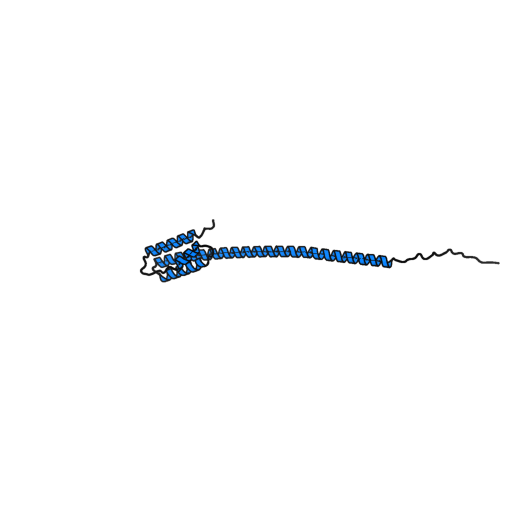? -12.914 2.082 10.166 1.00 97.75 131 ILE A CA 1
ATOM 979 C C . ILE A 1 131 ? -13.007 3.609 10.228 1.00 97.75 131 ILE A C 1
ATOM 981 O O . ILE A 1 131 ? -13.196 4.169 11.305 1.00 97.75 131 ILE A O 1
ATOM 985 N N . GLY A 1 132 ? -12.894 4.290 9.083 1.00 97.25 132 GLY A N 1
ATOM 986 C CA . GLY A 1 132 ? -12.867 5.755 9.009 1.00 97.25 132 GLY A CA 1
ATOM 987 C C . GLY A 1 132 ? -14.186 6.421 9.407 1.00 97.25 132 GLY A C 1
ATOM 988 O O . GLY A 1 132 ? -14.182 7.558 9.872 1.00 97.25 132 GLY A O 1
ATOM 989 N N . GLY A 1 133 ? -15.309 5.713 9.260 1.00 95.81 133 GLY A N 1
ATOM 990 C CA . GLY A 1 133 ? -16.628 6.174 9.693 1.00 95.81 133 GLY A CA 1
ATOM 991 C C . GLY A 1 133 ? -16.946 5.908 11.167 1.00 95.81 133 GLY A C 1
ATOM 992 O O . GLY A 1 133 ? -17.981 6.365 11.650 1.00 95.81 133 GLY A O 1
ATOM 993 N N . THR A 1 134 ? -16.100 5.169 11.892 1.00 96.19 134 THR A N 1
ATOM 994 C CA . THR A 1 134 ? -16.371 4.820 13.291 1.00 96.19 134 THR A CA 1
ATOM 995 C C . THR A 1 134 ? -15.884 5.916 14.238 1.00 96.19 134 THR A C 1
ATOM 997 O O . THR A 1 134 ? -14.735 6.342 14.174 1.00 96.19 134 THR A O 1
ATOM 1000 N N . LYS A 1 135 ? -16.765 6.331 15.153 1.00 95.94 135 LYS A N 1
ATOM 1001 C CA . LYS A 1 135 ? -16.439 7.169 16.312 1.00 95.94 135 LYS A CA 1
ATOM 1002 C C . LYS A 1 135 ? -16.519 6.322 17.574 1.00 95.94 135 LYS A C 1
ATOM 1004 O O . LYS A 1 135 ? -17.383 5.452 17.651 1.00 95.94 135 LYS A O 1
ATOM 1009 N N . LEU A 1 136 ? -15.623 6.566 18.519 1.00 94.38 136 LEU A N 1
ATOM 1010 C CA . LEU A 1 136 ? -15.551 5.874 19.798 1.00 94.38 136 LEU A CA 1
ATOM 1011 C C . LEU A 1 136 ? -16.020 6.825 20.902 1.00 94.38 136 LEU A C 1
ATOM 1013 O O . LEU A 1 136 ? -15.352 7.805 21.232 1.00 94.38 136 LEU A O 1
ATOM 1017 N N . GLY A 1 137 ? -17.178 6.538 21.481 1.00 91.38 137 GLY A N 1
ATOM 1018 C CA . GLY A 1 137 ? -17.721 7.245 22.632 1.00 91.38 137 GLY A CA 1
ATOM 1019 C C . GLY A 1 137 ? -17.324 6.587 23.952 1.00 91.38 137 GLY A C 1
ATOM 1020 O O . GLY A 1 137 ? -17.264 5.367 24.071 1.00 91.38 137 GLY A O 1
ATOM 1021 N N . ALA A 1 138 ? -17.131 7.395 24.998 1.00 87.94 138 ALA A N 1
ATOM 1022 C CA . ALA A 1 138 ? -16.882 6.883 26.351 1.00 87.94 138 ALA A CA 1
ATOM 1023 C C . ALA A 1 138 ? -18.077 6.103 26.943 1.00 87.94 138 ALA A C 1
ATOM 1025 O O . ALA A 1 138 ? -17.908 5.352 27.900 1.00 87.94 138 ALA A O 1
ATOM 1026 N N . THR A 1 139 ? -19.279 6.296 26.391 1.00 86.12 139 THR A N 1
ATOM 1027 C CA . THR A 1 139 ? -20.520 5.612 26.789 1.00 86.12 139 THR A CA 1
ATOM 1028 C C . THR A 1 139 ? -20.781 4.324 26.013 1.00 86.12 139 THR A C 1
ATOM 1030 O O . THR A 1 139 ? -21.788 3.667 26.268 1.00 86.12 139 THR A O 1
ATOM 1033 N N . ASP A 1 140 ? -19.927 3.982 25.048 1.00 86.62 140 ASP A N 1
ATOM 1034 C CA . ASP A 1 140 ? -20.124 2.798 24.219 1.00 86.62 140 ASP A CA 1
ATOM 1035 C C . ASP A 1 140 ? -19.857 1.516 25.014 1.00 86.62 140 ASP A C 1
ATOM 1037 O O . ASP A 1 140 ? -19.051 1.481 25.949 1.00 86.62 140 ASP A O 1
ATOM 1041 N N . ASP A 1 141 ? -20.508 0.425 24.607 1.00 95.00 141 ASP A N 1
ATOM 1042 C CA . ASP A 1 141 ? -20.184 -0.907 25.108 1.00 95.00 141 ASP A CA 1
ATOM 1043 C C . ASP A 1 141 ? -18.761 -1.287 24.668 1.00 95.00 141 ASP A C 1
ATOM 1045 O O . ASP A 1 141 ? -18.506 -1.653 23.516 1.00 95.00 141 ASP A O 1
ATOM 1049 N N . LEU A 1 142 ? -17.821 -1.210 25.613 1.00 94.88 142 LEU A N 1
ATOM 1050 C CA . LEU A 1 142 ? -16.411 -1.520 25.392 1.00 94.88 142 LEU A CA 1
ATOM 1051 C C . LEU A 1 142 ? -16.205 -2.945 24.859 1.00 94.88 142 LEU A C 1
ATOM 1053 O O . LEU A 1 142 ? -15.315 -3.167 24.038 1.00 94.88 142 LEU A O 1
ATOM 1057 N N . GLY A 1 143 ? -17.020 -3.908 25.302 1.00 96.19 143 GLY A N 1
ATOM 1058 C CA . GLY A 1 143 ? -16.948 -5.292 24.844 1.00 96.19 143 GLY A CA 1
ATOM 1059 C C . GLY A 1 143 ? -17.334 -5.417 23.372 1.00 96.19 143 GLY A C 1
ATOM 1060 O O . GLY A 1 143 ? -16.615 -6.054 22.596 1.00 96.19 143 GLY A O 1
ATOM 1061 N N . ALA A 1 144 ? -18.418 -4.750 22.971 1.00 96.44 144 ALA A N 1
ATOM 1062 C CA . ALA A 1 144 ? -18.855 -4.698 21.579 1.00 96.44 144 ALA A CA 1
ATOM 1063 C C . ALA A 1 144 ? -17.824 -3.992 20.682 1.00 96.44 144 ALA A C 1
ATOM 1065 O O . ALA A 1 144 ? -17.466 -4.510 19.622 1.00 96.44 144 ALA A O 1
ATOM 1066 N N . THR A 1 145 ? -17.285 -2.856 21.132 1.00 95.75 145 THR A N 1
ATOM 1067 C CA . THR A 1 145 ? -16.256 -2.102 20.403 1.00 95.75 145 THR A CA 1
ATOM 1068 C C . THR A 1 145 ? -14.974 -2.915 20.237 1.00 95.75 145 THR A C 1
ATOM 1070 O O . THR A 1 145 ? -14.445 -3.011 19.130 1.00 95.75 145 THR A O 1
ATOM 1073 N N . ARG A 1 146 ? -14.495 -3.575 21.300 1.00 97.06 146 ARG A N 1
ATOM 1074 C CA . ARG A 1 146 ? -13.311 -4.446 21.240 1.00 97.06 146 ARG A CA 1
ATOM 1075 C C . ARG A 1 146 ? -13.505 -5.583 20.244 1.00 97.06 146 ARG A C 1
ATOM 1077 O O . ARG A 1 146 ? -12.616 -5.838 19.435 1.00 97.06 146 ARG A O 1
ATOM 1084 N N . LYS A 1 147 ? -14.667 -6.242 20.279 1.00 97.50 147 LYS A N 1
ATOM 1085 C CA . LYS A 1 147 ? -15.006 -7.307 19.330 1.00 97.50 147 LYS A CA 1
ATOM 1086 C C . LYS A 1 147 ? -14.971 -6.793 17.890 1.00 97.50 147 LYS A C 1
ATOM 1088 O O . LYS A 1 147 ? -14.300 -7.392 17.062 1.00 97.50 147 LYS A O 1
ATOM 1093 N N . LYS A 1 148 ? -15.589 -5.640 17.620 1.00 96.94 148 LYS A N 1
ATOM 1094 C CA . LYS A 1 148 ? -15.578 -5.009 16.293 1.00 96.94 14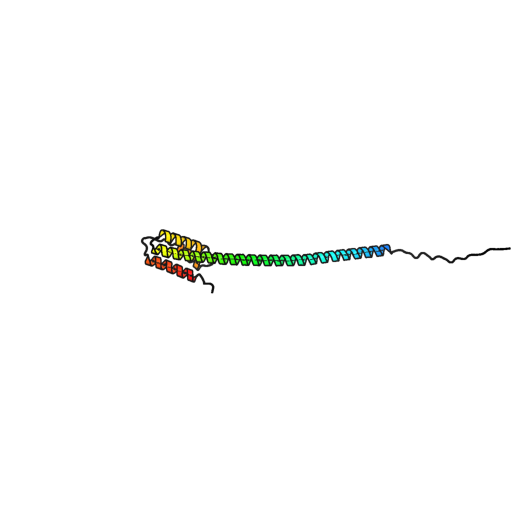8 LYS A CA 1
ATOM 1095 C C . LYS A 1 148 ? -14.155 -4.734 15.788 1.00 96.94 148 LYS A C 1
ATOM 1097 O O . LYS A 1 148 ? -13.854 -5.004 14.630 1.00 96.94 148 LYS A O 1
ATOM 1102 N N . LEU A 1 149 ? -13.265 -4.231 16.651 1.00 96.69 149 LEU A N 1
ATOM 1103 C CA . LEU A 1 149 ? -11.858 -4.007 16.294 1.00 96.69 149 LEU A CA 1
ATOM 1104 C C . LEU A 1 149 ? -11.127 -5.316 15.969 1.00 96.69 149 LEU A C 1
ATOM 1106 O O . LEU A 1 149 ? -10.341 -5.353 15.024 1.00 96.69 149 LEU A O 1
ATOM 1110 N N . LEU A 1 150 ? -11.381 -6.385 16.728 1.00 97.75 150 LEU A N 1
ATOM 1111 C CA . LEU A 1 150 ? -10.813 -7.706 16.449 1.00 97.75 150 LEU A CA 1
ATOM 1112 C C . LEU A 1 150 ? -11.320 -8.269 15.117 1.00 97.75 150 LEU A C 1
ATOM 1114 O O . LEU A 1 150 ? -10.515 -8.782 14.343 1.00 97.75 150 LEU A O 1
ATOM 1118 N N . ASP A 1 151 ? -12.610 -8.110 14.822 1.00 97.69 151 ASP A N 1
ATOM 1119 C CA . ASP A 1 151 ? -13.204 -8.530 13.550 1.00 97.69 151 ASP A CA 1
ATOM 1120 C C . ASP A 1 151 ? -12.553 -7.785 12.368 1.00 97.69 151 ASP A C 1
ATOM 1122 O O . ASP A 1 151 ? -12.232 -8.392 11.347 1.00 97.69 151 ASP A O 1
ATOM 1126 N N . TRP A 1 152 ? -12.259 -6.487 12.515 1.00 97.56 152 TRP A N 1
ATOM 1127 C CA . TRP A 1 152 ? -11.513 -5.726 11.505 1.00 97.56 152 TRP A CA 1
ATOM 1128 C C . TRP A 1 152 ? -10.071 -6.194 11.325 1.00 97.56 152 TRP A C 1
ATOM 1130 O O . TRP A 1 152 ? -9.595 -6.244 10.194 1.00 97.56 152 TRP A O 1
ATOM 1140 N N . VAL A 1 153 ? -9.366 -6.536 12.408 1.00 96.75 153 VAL A N 1
ATOM 1141 C CA . VAL A 1 153 ? -8.003 -7.092 12.323 1.00 96.75 153 VAL A CA 1
ATOM 1142 C C . VAL A 1 153 ? -8.023 -8.431 11.585 1.00 96.75 153 VAL A C 1
ATOM 1144 O O . VAL A 1 153 ? -7.192 -8.654 10.710 1.00 96.75 153 VAL A O 1
ATOM 1147 N N . GLN A 1 154 ? -8.999 -9.292 11.878 1.00 96.25 154 GLN A N 1
ATOM 1148 C CA . GLN A 1 154 ? -9.166 -10.567 11.181 1.00 96.25 154 GLN A CA 1
ATOM 1149 C C . GLN A 1 154 ? -9.508 -10.372 9.700 1.00 96.25 154 GLN A C 1
ATOM 1151 O O . GLN A 1 154 ? -8.912 -11.026 8.848 1.00 96.25 154 GLN A O 1
ATOM 1156 N N . ALA A 1 155 ? -10.421 -9.451 9.379 1.00 95.88 155 ALA A N 1
ATOM 1157 C CA . ALA A 1 155 ? -10.766 -9.122 7.997 1.00 95.88 155 ALA A CA 1
ATOM 1158 C C . ALA A 1 155 ? -9.564 -8.550 7.227 1.00 95.88 155 ALA A C 1
ATOM 1160 O O . ALA A 1 155 ? -9.345 -8.904 6.070 1.00 95.88 155 ALA A O 1
ATOM 1161 N N . PHE A 1 156 ? -8.761 -7.704 7.879 1.00 95.56 156 PHE A N 1
ATOM 1162 C CA . PHE A 1 156 ? -7.519 -7.182 7.319 1.00 95.56 156 PHE A CA 1
ATOM 1163 C C . PHE A 1 156 ? -6.515 -8.301 7.022 1.00 95.56 156 PHE A C 1
ATOM 1165 O O . PHE A 1 156 ? -5.968 -8.357 5.922 1.00 95.56 156 PHE A O 1
ATOM 1172 N N . ASP A 1 157 ? -6.286 -9.199 7.983 1.00 93.94 157 ASP A N 1
ATOM 1173 C CA . ASP A 1 157 ? -5.353 -10.316 7.825 1.00 93.94 157 ASP A CA 1
ATOM 1174 C C . ASP A 1 157 ? -5.830 -11.294 6.736 1.00 93.94 157 ASP A C 1
ATOM 1176 O O . ASP A 1 157 ? -5.019 -11.782 5.955 1.00 93.94 157 ASP A O 1
ATOM 1180 N N . ALA A 1 158 ? -7.141 -11.521 6.609 1.00 93.38 158 ALA A N 1
ATOM 1181 C CA . ALA A 1 158 ? -7.716 -12.342 5.543 1.00 93.38 158 ALA A CA 1
ATOM 1182 C C . ALA A 1 158 ? -7.552 -11.721 4.142 1.00 93.38 158 ALA A C 1
ATOM 1184 O O . ALA A 1 158 ? -7.380 -12.448 3.165 1.00 93.38 158 ALA A O 1
ATOM 1185 N N . ALA A 1 159 ? -7.574 -10.389 4.033 1.00 91.81 159 ALA A N 1
ATOM 1186 C CA . ALA A 1 159 ? -7.315 -9.666 2.784 1.00 91.81 159 ALA A CA 1
ATOM 1187 C C . ALA A 1 159 ? -5.813 -9.578 2.433 1.00 91.81 159 ALA A C 1
ATOM 1189 O O . ALA A 1 159 ? -5.432 -9.134 1.352 1.00 91.81 159 ALA A O 1
ATOM 1190 N N . MET A 1 160 ? -4.937 -10.005 3.342 1.00 86.81 160 MET A N 1
ATOM 1191 C CA . MET A 1 160 ? -3.487 -9.977 3.195 1.00 86.81 160 MET A CA 1
ATOM 1192 C C . MET A 1 160 ? -2.946 -11.401 3.024 1.00 86.81 160 MET A C 1
ATOM 1194 O O . MET A 1 160 ? -2.510 -11.998 4.011 1.00 86.81 160 MET A O 1
ATOM 1198 N N . PRO A 1 161 ? -2.916 -11.964 1.798 1.00 74.00 161 PRO A N 1
ATOM 1199 C CA . PRO A 1 161 ? -2.264 -13.248 1.590 1.00 74.00 161 PRO A CA 1
ATOM 1200 C C . PRO A 1 161 ? -0.795 -13.120 2.003 1.00 74.00 161 PRO A C 1
ATOM 1202 O O . PRO A 1 161 ? -0.057 -12.269 1.493 1.00 74.00 161 PRO A O 1
ATOM 1205 N N . LEU A 1 162 ? -0.386 -13.927 2.982 1.00 65.19 162 LEU A N 1
ATOM 1206 C CA . LEU A 1 162 ? 1.020 -14.042 3.340 1.00 65.19 162 LEU A CA 1
ATOM 1207 C C . LEU A 1 162 ? 1.755 -14.593 2.109 1.00 65.19 162 LEU A C 1
ATOM 1209 O O . LEU A 1 162 ? 1.270 -15.556 1.517 1.00 65.19 162 LEU A O 1
ATOM 1213 N N . PRO A 1 163 ? 2.880 -13.989 1.689 1.00 61.94 163 PRO A N 1
ATOM 1214 C CA . PRO A 1 163 ? 3.731 -14.636 0.704 1.00 61.94 163 PRO A CA 1
ATOM 1215 C C . PRO A 1 163 ? 4.212 -15.960 1.311 1.00 61.94 163 PRO A C 1
ATOM 1217 O O . PRO A 1 163 ? 4.753 -15.939 2.421 1.00 61.94 163 PRO A O 1
ATOM 1220 N N . GLU A 1 164 ? 3.936 -17.073 0.625 1.00 49.84 164 GLU A N 1
ATOM 1221 C CA . GLU A 1 164 ? 4.476 -18.400 0.966 1.00 49.84 164 GLU A CA 1
ATOM 1222 C C . GLU A 1 164 ? 6.010 -18.406 0.994 1.00 49.84 164 GLU A C 1
ATOM 1224 O O . GLU A 1 164 ? 6.632 -17.657 0.199 1.00 49.84 164 GLU A O 1
#

Secondary structure (DSSP, 8-state):
--------------------HHHHHHHHHHHHHHHHHHHHHHHHHHHHHHHHHHHHHHHHHHHHHHHHHHHHHHHHHHHHHHHHHHHHHHHHHHHHHTT-HHHHHHHHHHHHHHHTTSTT-HHHHHHHHHHHT----TTS-HHHHHHHHHHHHHHHHHTSPPP-

pLDDT: mean 84.51, std 16.49, range [39.91, 98.56]

Radius of gyration: 47.47 Å; chains: 1; bounding box: 111×28×137 Å